Protein AF-A0A556ADU5-F1 (afdb_monomer_lite)

Organism: NCBI:txid1247510

Sequence (71 aa):
MFSEPLARSALAEHLNNPASGVVDQQAVRDYIRAQKADGRLIERRVYVDPARSRKRRTVYQYVAVNLELDL

Radius of gyration: 14.8 Å; chains: 1; bounding box: 46×35×29 Å

Foldseek 3Di:
DKADWADLVVLQVVVDDPVPPDRDPVVSVVVQVVCVVVVQKDKDWDDPDPVPDPDTDITMIGDPDDDPPPD

Secondary structure (DSSP, 8-state):
-B---B-HHHHHHHH--TTT----HHHHHHHHHHHHHTTSEEEEEEES-TTT---EEEEEEEB--------

Structure (mmCIF, N/CA/C/O backbone):
data_AF-A0A556ADU5-F1
#
_entry.id   AF-A0A556ADU5-F1
#
loop_
_atom_site.group_PDB
_atom_site.id
_atom_site.type_symbol
_atom_site.label_atom_id
_atom_site.label_alt_id
_atom_site.label_comp_id
_atom_site.label_asym_id
_atom_site.label_entity_id
_atom_site.label_seq_id
_atom_site.pdbx_PDB_ins_code
_atom_site.Cartn_x
_atom_site.Cartn_y
_atom_site.Cartn_z
_atom_site.occupancy
_atom_site.B_iso_or_equiv
_atom_site.auth_seq_id
_atom_site.auth_comp_id
_atom_site.auth_asym_id
_atom_site.auth_atom_id
_atom_site.pdbx_PDB_model_num
ATOM 1 N N . MET A 1 1 ? -12.981 -8.835 -4.444 1.00 70.44 1 MET A N 1
ATOM 2 C CA . MET A 1 1 ? -12.370 -8.149 -5.611 1.00 70.44 1 MET A CA 1
ATOM 3 C C . MET A 1 1 ? -11.300 -7.184 -5.087 1.00 70.44 1 MET A C 1
ATOM 5 O O . MET A 1 1 ? -11.495 -6.676 -3.989 1.00 70.44 1 MET A O 1
ATOM 9 N N . PHE A 1 2 ? -10.165 -6.990 -5.771 1.00 81.19 2 PHE A N 1
ATOM 10 C CA . PHE A 1 2 ? -9.073 -6.100 -5.318 1.00 81.19 2 PHE A CA 1
ATOM 11 C C . PHE A 1 2 ? -8.917 -4.908 -6.265 1.00 81.19 2 PHE A C 1
ATOM 13 O O . PHE A 1 2 ? -9.134 -5.069 -7.465 1.00 81.19 2 PHE A O 1
ATOM 20 N N . SER A 1 3 ? -8.502 -3.750 -5.746 1.00 85.94 3 SER A N 1
ATOM 21 C CA . SER A 1 3 ? -8.145 -2.592 -6.576 1.00 85.94 3 SER A CA 1
ATOM 22 C C . SER A 1 3 ? -6.902 -2.856 -7.431 1.00 85.94 3 SER A C 1
ATOM 24 O O . SER A 1 3 ? -6.152 -3.815 -7.207 1.00 85.94 3 SER A O 1
ATOM 26 N N . GLU A 1 4 ? -6.617 -1.944 -8.361 1.00 88.56 4 GLU A N 1
ATOM 27 C CA . GLU A 1 4 ? -5.331 -1.928 -9.054 1.00 88.56 4 GLU A CA 1
ATOM 28 C C . GLU A 1 4 ? -4.150 -1.801 -8.066 1.00 88.56 4 GLU A C 1
ATOM 30 O O . GLU A 1 4 ? -4.310 -1.229 -6.979 1.00 88.56 4 GLU A O 1
ATOM 35 N N . PRO A 1 5 ? -2.965 -2.352 -8.396 1.00 90.06 5 PRO A N 1
ATOM 36 C CA . PRO A 1 5 ? -1.779 -2.252 -7.551 1.00 90.06 5 PRO A CA 1
ATOM 37 C C . PRO A 1 5 ? -1.226 -0.826 -7.467 1.00 90.06 5 PRO A C 1
ATOM 39 O O . PRO A 1 5 ? -0.628 -0.310 -8.411 1.00 90.06 5 PRO A O 1
ATOM 42 N N . LEU A 1 6 ? -1.316 -0.228 -6.285 1.00 91.12 6 LEU A N 1
ATOM 43 C CA . LEU A 1 6 ? -0.840 1.122 -6.012 1.00 91.12 6 LEU A CA 1
ATOM 44 C C . LEU A 1 6 ? 0.588 1.116 -5.460 1.00 91.12 6 LEU A C 1
ATOM 46 O O . LEU A 1 6 ? 0.996 0.235 -4.698 1.00 91.12 6 LEU A O 1
ATOM 50 N N . ALA A 1 7 ? 1.368 2.126 -5.840 1.00 90.88 7 ALA A N 1
ATOM 51 C CA . ALA A 1 7 ? 2.636 2.430 -5.189 1.00 90.88 7 ALA A CA 1
ATOM 52 C C . ALA A 1 7 ? 2.396 3.253 -3.915 1.00 90.88 7 ALA A C 1
ATOM 54 O O . ALA A 1 7 ? 1.361 3.895 -3.755 1.00 90.88 7 ALA A O 1
ATOM 55 N N . ARG A 1 8 ? 3.389 3.296 -3.020 1.00 89.00 8 ARG A N 1
ATOM 56 C CA . ARG A 1 8 ? 3.306 4.128 -1.810 1.00 89.00 8 ARG A CA 1
ATOM 57 C C . ARG A 1 8 ? 3.108 5.617 -2.122 1.00 89.00 8 ARG A C 1
ATOM 59 O O . ARG A 1 8 ? 2.447 6.299 -1.353 1.00 89.00 8 ARG A O 1
ATOM 66 N N . SER A 1 9 ? 3.668 6.107 -3.229 1.00 87.19 9 SER A N 1
ATOM 67 C CA . SER A 1 9 ? 3.496 7.494 -3.677 1.00 87.19 9 SER A CA 1
ATOM 68 C C . SER A 1 9 ? 2.041 7.814 -4.015 1.00 87.19 9 SER A C 1
ATOM 70 O O . SER A 1 9 ? 1.546 8.842 -3.581 1.00 87.19 9 SER A O 1
ATOM 72 N N . ALA A 1 10 ? 1.334 6.897 -4.679 1.00 86.94 10 ALA A N 1
ATOM 73 C CA . ALA A 1 10 ? -0.083 7.075 -4.991 1.00 86.94 10 ALA A CA 1
ATOM 74 C C . ALA A 1 10 ? -0.934 7.167 -3.711 1.00 86.94 10 ALA A C 1
ATOM 76 O O . ALA A 1 10 ? -1.812 8.011 -3.601 1.00 86.94 10 ALA A O 1
ATOM 77 N N . LEU A 1 11 ? -0.619 6.364 -2.687 1.00 85.62 11 LEU A N 1
ATOM 78 C CA . LEU A 1 11 ? -1.271 6.489 -1.374 1.00 85.62 11 LEU A CA 1
ATOM 79 C C . LEU A 1 11 ? -0.966 7.823 -0.687 1.00 85.62 11 LEU A C 1
ATOM 81 O O . LEU A 1 11 ? -1.795 8.349 0.048 1.00 85.62 11 LEU A O 1
ATOM 85 N N . ALA A 1 12 ? 0.228 8.361 -0.911 1.00 84.75 12 ALA A N 1
ATOM 86 C CA . ALA A 1 12 ? 0.637 9.627 -0.338 1.00 84.75 12 ALA A CA 1
ATOM 87 C C . ALA A 1 12 ? -0.065 10.828 -0.980 1.00 84.75 12 ALA A C 1
ATOM 89 O O . ALA A 1 12 ? -0.371 11.785 -0.278 1.00 84.75 12 ALA A O 1
ATOM 90 N N . GLU A 1 13 ? -0.365 10.761 -2.278 1.00 82.44 13 GLU A N 1
ATOM 91 C CA . GLU A 1 13 ? -1.148 11.783 -2.983 1.00 82.44 13 GLU A CA 1
ATOM 92 C C . GLU A 1 13 ? -2.547 11.947 -2.374 1.00 82.44 13 GLU A C 1
ATOM 94 O O . GLU A 1 13 ? -3.004 13.073 -2.208 1.00 82.44 13 GLU A O 1
ATOM 99 N N . HIS A 1 14 ? -3.184 10.854 -1.936 1.00 73.19 14 HIS A N 1
ATOM 100 C CA . HIS A 1 14 ? -4.486 10.905 -1.257 1.00 73.19 14 HIS A CA 1
ATOM 101 C C . HIS A 1 14 ? -4.457 11.605 0.107 1.00 73.19 14 HIS A C 1
ATOM 103 O O . HIS A 1 14 ? -5.484 12.096 0.568 1.00 73.19 14 HIS A O 1
ATOM 109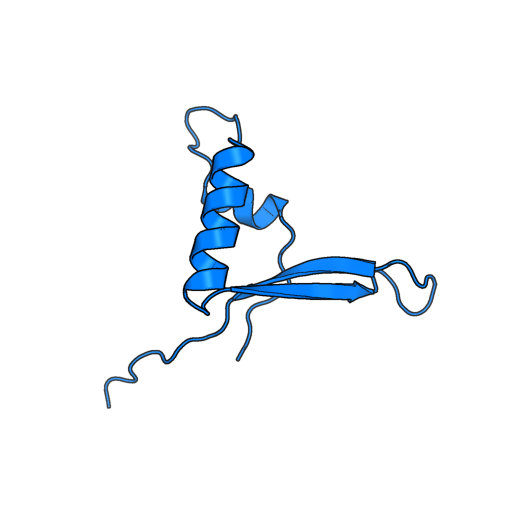 N N . LEU A 1 15 ? -3.300 11.618 0.767 1.00 74.88 15 LEU A N 1
ATOM 110 C CA . LEU A 1 15 ? -3.120 12.225 2.086 1.00 74.88 15 LEU A CA 1
ATOM 111 C C . LEU A 1 15 ? -2.556 13.642 2.000 1.00 74.88 15 LEU A C 1
ATOM 113 O O . LEU A 1 15 ? -2.465 14.329 3.017 1.00 74.88 15 LEU A O 1
ATOM 117 N N . ASN A 1 16 ? -2.132 14.067 0.811 1.00 73.25 16 ASN A N 1
ATOM 118 C CA . ASN A 1 16 ? -1.433 15.323 0.659 1.00 73.25 16 ASN A CA 1
ATOM 119 C C . ASN A 1 16 ? -2.424 16.482 0.778 1.00 73.25 16 ASN A C 1
ATOM 121 O O . ASN A 1 16 ? -3.418 16.545 0.056 1.00 73.25 16 ASN A O 1
ATOM 125 N N . ASN A 1 17 ? -2.133 17.423 1.674 1.00 62.62 17 ASN A N 1
ATOM 126 C CA . ASN A 1 17 ? -2.870 18.673 1.722 1.00 62.62 17 ASN A CA 1
ATOM 127 C C . ASN A 1 17 ? -2.357 19.558 0.570 1.00 62.62 17 ASN A C 1
ATOM 129 O O . ASN A 1 17 ? -1.177 19.927 0.587 1.00 62.62 17 ASN A O 1
ATOM 133 N N . PRO A 1 18 ? -3.194 19.919 -0.423 1.00 60.34 18 PRO A N 1
ATOM 134 C CA . PRO A 1 18 ? -2.756 20.711 -1.574 1.00 60.34 18 PRO A CA 1
ATOM 135 C C . PRO A 1 18 ? -2.150 22.066 -1.176 1.00 60.34 18 PRO A C 1
ATOM 137 O O . PRO A 1 18 ? -1.405 22.648 -1.958 1.00 60.34 18 PRO A O 1
ATOM 140 N N . ALA A 1 19 ? -2.412 22.547 0.044 1.00 61.97 19 ALA A N 1
ATOM 141 C CA . ALA A 1 19 ? -1.862 23.794 0.560 1.00 61.97 19 ALA A CA 1
ATOM 142 C C . ALA A 1 19 ? -0.383 23.721 0.996 1.00 61.97 19 ALA A C 1
ATOM 144 O O . ALA A 1 19 ? 0.284 24.752 0.976 1.00 61.97 19 ALA A O 1
ATOM 145 N N . SER A 1 20 ? 0.146 22.556 1.407 1.00 65.00 20 SER A N 1
ATOM 146 C CA . SER A 1 20 ? 1.526 22.470 1.927 1.00 65.00 20 SER A CA 1
ATOM 147 C C . SER A 1 20 ? 2.536 21.950 0.906 1.00 65.00 20 SER A C 1
ATOM 149 O O . SER A 1 20 ? 3.725 22.219 1.048 1.00 65.00 20 SER A O 1
ATOM 151 N N . GLY A 1 21 ? 2.100 21.172 -0.093 1.00 65.88 21 GLY A N 1
ATOM 152 C CA . GLY A 1 21 ? 2.985 20.500 -1.057 1.00 65.88 21 GLY A CA 1
ATOM 153 C C . GLY A 1 21 ? 3.953 19.475 -0.440 1.00 65.88 21 GLY A C 1
ATOM 154 O O . GLY A 1 21 ? 4.642 18.764 -1.173 1.00 65.88 21 GLY A O 1
ATOM 155 N N . VAL A 1 22 ? 3.996 19.360 0.891 1.00 71.38 22 VAL A N 1
ATOM 156 C CA . VAL A 1 22 ? 4.880 18.469 1.637 1.00 71.38 22 VAL A CA 1
ATOM 157 C C . VAL A 1 22 ? 4.078 17.266 2.107 1.00 71.38 22 VAL A C 1
ATOM 159 O O . VAL A 1 22 ? 3.228 17.366 2.990 1.00 71.38 22 VAL A O 1
ATOM 162 N N . VAL A 1 23 ? 4.415 16.109 1.542 1.00 73.12 23 VAL A N 1
ATOM 163 C CA . VAL A 1 23 ? 3.903 14.817 1.996 1.00 73.12 23 VAL A CA 1
ATOM 164 C C . VAL A 1 23 ? 4.551 14.465 3.332 1.00 73.12 23 VAL A C 1
ATOM 166 O O . VAL A 1 23 ? 5.749 14.166 3.383 1.00 73.12 23 VAL A O 1
ATOM 169 N N . ASP A 1 24 ? 3.753 14.402 4.395 1.00 83.31 24 ASP A N 1
ATOM 170 C CA . ASP A 1 24 ? 4.200 13.825 5.660 1.00 83.31 24 ASP A CA 1
ATOM 171 C C . ASP A 1 24 ? 4.351 12.299 5.524 1.00 83.31 24 ASP A C 1
ATOM 173 O O . ASP A 1 24 ? 3.391 11.525 5.504 1.00 83.31 24 ASP A O 1
ATOM 177 N N . GLN A 1 25 ? 5.603 11.850 5.436 1.00 84.38 25 GLN A N 1
ATOM 178 C CA . GLN A 1 25 ? 5.945 10.436 5.304 1.00 84.38 25 GLN A CA 1
ATOM 179 C C . GLN A 1 25 ? 5.507 9.590 6.502 1.00 84.38 25 GLN A C 1
ATOM 181 O O . GLN A 1 25 ? 5.324 8.377 6.335 1.00 84.38 25 GLN A O 1
ATOM 186 N N . GLN A 1 26 ? 5.377 10.193 7.686 1.00 87.19 26 GLN A N 1
ATOM 187 C CA . GLN A 1 26 ? 4.931 9.511 8.891 1.00 87.19 26 GLN A CA 1
ATOM 188 C C . GLN A 1 26 ? 3.420 9.280 8.835 1.00 87.19 26 GLN A C 1
ATOM 190 O O . GLN A 1 26 ? 2.988 8.134 8.965 1.00 87.19 26 GLN A O 1
ATOM 195 N N . ALA A 1 27 ? 2.647 10.303 8.467 1.00 86.06 27 ALA A N 1
ATOM 196 C CA . ALA A 1 27 ? 1.208 10.175 8.238 1.00 86.06 27 ALA A CA 1
ATOM 197 C C . ALA A 1 27 ? 0.875 9.085 7.199 1.00 86.06 27 ALA A C 1
ATOM 199 O O . ALA A 1 27 ? -0.018 8.266 7.415 1.00 86.06 27 ALA A O 1
ATOM 200 N N . VAL A 1 28 ? 1.651 8.992 6.110 1.00 88.81 28 VAL A N 1
ATOM 201 C CA . VAL A 1 28 ? 1.492 7.923 5.102 1.00 88.81 28 VAL A CA 1
ATOM 202 C C . VAL A 1 28 ? 1.703 6.530 5.705 1.00 88.81 28 VAL A C 1
ATOM 204 O O . VAL A 1 28 ? 0.982 5.589 5.369 1.00 88.81 28 VAL A O 1
ATOM 207 N N . ARG A 1 29 ? 2.698 6.363 6.585 1.00 91.06 29 ARG A N 1
ATOM 208 C CA . ARG A 1 29 ? 2.957 5.071 7.245 1.00 91.06 29 ARG A CA 1
ATOM 209 C C . ARG A 1 29 ? 1.827 4.693 8.186 1.00 91.06 29 ARG A C 1
ATOM 211 O O . ARG A 1 29 ? 1.404 3.537 8.169 1.00 91.06 29 ARG A O 1
ATOM 218 N N . ASP A 1 30 ? 1.359 5.649 8.977 1.00 91.56 30 ASP A N 1
ATOM 219 C CA . ASP A 1 30 ? 0.311 5.416 9.964 1.00 91.56 30 ASP A CA 1
ATOM 220 C C . ASP A 1 30 ? -1.024 5.110 9.280 1.00 91.56 30 ASP A C 1
ATOM 222 O O . ASP A 1 30 ? -1.695 4.150 9.659 1.00 91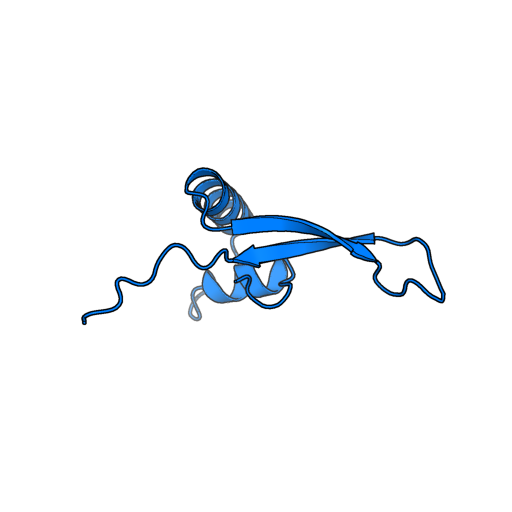.56 30 ASP A O 1
ATOM 226 N N . TYR A 1 31 ? -1.333 5.798 8.176 1.00 90.56 31 TYR A N 1
ATOM 227 C CA . TYR A 1 31 ? -2.473 5.476 7.319 1.00 90.56 31 TYR A CA 1
ATOM 228 C C . TYR A 1 31 ? -2.407 4.045 6.771 1.00 90.56 31 TYR A C 1
ATOM 230 O O . TYR A 1 31 ? -3.353 3.275 6.934 1.00 90.56 31 TYR A O 1
ATOM 238 N N . ILE A 1 32 ? -1.282 3.648 6.160 1.00 91.44 32 ILE A N 1
ATOM 239 C CA . ILE A 1 32 ? -1.111 2.284 5.630 1.00 91.44 32 ILE A CA 1
ATOM 240 C C . ILE A 1 32 ? -1.279 1.249 6.745 1.00 91.44 32 ILE A C 1
ATOM 242 O O . ILE A 1 32 ? -1.914 0.215 6.536 1.00 91.44 32 ILE A O 1
ATOM 246 N N . ARG A 1 33 ? -0.714 1.510 7.929 1.00 93.94 33 ARG A N 1
ATOM 247 C CA . ARG A 1 33 ? -0.834 0.615 9.082 1.00 93.94 33 ARG A CA 1
ATOM 248 C C . ARG A 1 33 ? -2.292 0.468 9.518 1.00 93.94 33 ARG A C 1
ATOM 250 O O . ARG A 1 33 ? -2.727 -0.666 9.692 1.00 93.94 33 ARG A O 1
ATOM 257 N N . ALA A 1 34 ? -3.025 1.573 9.649 1.00 90.44 34 ALA A N 1
ATOM 258 C CA . ALA A 1 34 ? -4.435 1.564 10.028 1.00 90.44 34 ALA A CA 1
ATOM 259 C C . ALA A 1 34 ? -5.287 0.785 9.013 1.00 90.44 34 ALA A C 1
ATOM 261 O O . ALA A 1 34 ? -5.952 -0.176 9.379 1.00 90.44 34 ALA A O 1
ATOM 262 N N . GLN A 1 35 ? -5.163 1.085 7.714 1.00 90.69 35 GLN A N 1
ATOM 263 C CA . GLN A 1 35 ? -5.949 0.399 6.678 1.00 90.69 35 GLN A CA 1
ATOM 264 C C . GLN A 1 35 ? -5.651 -1.106 6.582 1.00 90.69 35 GLN A C 1
ATOM 266 O O . GLN A 1 35 ? -6.535 -1.898 6.252 1.00 90.69 35 GLN A O 1
ATOM 271 N N . LYS A 1 36 ? -4.406 -1.518 6.862 1.00 91.75 36 LYS A N 1
ATOM 272 C CA . LYS A 1 36 ? -4.041 -2.940 6.951 1.00 91.75 36 LYS A CA 1
ATOM 273 C C . LYS A 1 36 ? -4.641 -3.605 8.189 1.00 91.75 36 LYS A C 1
ATOM 275 O O . LYS A 1 36 ? -5.088 -4.743 8.086 1.00 91.75 36 LYS A O 1
ATOM 280 N N . ALA A 1 37 ? -4.643 -2.920 9.334 1.00 90.44 37 ALA A N 1
ATOM 281 C CA . ALA A 1 37 ? -5.262 -3.419 10.562 1.00 90.44 37 ALA A CA 1
ATOM 282 C C . ALA A 1 37 ? -6.780 -3.605 10.395 1.00 90.44 37 ALA A C 1
ATOM 284 O O . ALA A 1 37 ? -7.319 -4.612 10.842 1.00 90.44 37 ALA A O 1
ATOM 285 N N . ASP A 1 38 ? -7.427 -2.708 9.650 1.00 88.00 38 ASP A N 1
ATOM 286 C CA . ASP A 1 38 ? -8.859 -2.763 9.335 1.00 88.00 38 ASP A CA 1
ATOM 287 C C . ASP A 1 38 ? -9.220 -3.812 8.263 1.00 88.00 38 ASP A C 1
ATOM 289 O O . ASP A 1 38 ? -10.378 -3.928 7.865 1.00 88.00 38 ASP A O 1
ATOM 293 N N . GLY A 1 39 ? -8.237 -4.541 7.719 1.00 86.56 39 GLY A N 1
ATOM 294 C CA . GLY A 1 39 ? -8.447 -5.522 6.646 1.00 86.56 39 GLY A CA 1
ATOM 295 C C . GLY A 1 39 ? -8.824 -4.914 5.287 1.00 86.56 39 GLY A C 1
ATOM 296 O O . GLY A 1 39 ? -9.160 -5.645 4.356 1.00 86.56 39 GLY A O 1
ATOM 297 N N . ARG A 1 40 ? -8.748 -3.586 5.148 1.00 87.88 40 ARG A N 1
ATOM 298 C CA . ARG A 1 40 ? -9.124 -2.839 3.935 1.00 87.88 40 ARG A CA 1
ATOM 299 C C . ARG A 1 40 ? -7.999 -2.749 2.919 1.00 87.88 40 ARG A C 1
ATOM 301 O O . ARG A 1 40 ? -8.264 -2.559 1.736 1.00 87.88 40 ARG A O 1
ATOM 308 N N . LEU A 1 41 ? -6.750 -2.874 3.360 1.00 91.50 41 LEU A N 1
ATOM 309 C CA . LEU A 1 41 ? -5.571 -2.776 2.507 1.00 91.50 41 LEU A CA 1
ATOM 310 C C . LEU A 1 41 ? -4.669 -3.992 2.697 1.00 91.50 41 LEU A C 1
ATOM 312 O O . LEU A 1 41 ? -4.373 -4.395 3.819 1.00 91.50 41 LEU A O 1
ATOM 316 N N . ILE A 1 42 ? -4.166 -4.537 1.594 1.00 92.44 42 ILE A N 1
ATOM 317 C CA . ILE A 1 42 ? -3.143 -5.581 1.611 1.00 92.44 42 ILE A CA 1
ATOM 318 C C . ILE A 1 42 ? -1.857 -5.091 0.960 1.00 92.44 42 ILE A C 1
ATOM 320 O O . ILE A 1 42 ? -1.863 -4.300 0.019 1.00 92.44 42 ILE A O 1
ATOM 324 N N . GLU A 1 43 ? -0.736 -5.600 1.461 1.00 94.25 43 GLU A N 1
ATOM 325 C CA . GLU A 1 43 ? 0.591 -5.347 0.915 1.00 94.25 43 GLU A CA 1
ATOM 326 C C . GLU A 1 43 ? 1.087 -6.598 0.192 1.00 94.25 43 GLU A C 1
ATOM 328 O O . GLU A 1 43 ? 1.075 -7.698 0.748 1.00 94.25 43 GLU A O 1
ATOM 333 N N . ARG A 1 44 ? 1.535 -6.441 -1.053 1.00 92.31 44 ARG A N 1
ATOM 334 C CA . ARG A 1 44 ? 2.036 -7.539 -1.885 1.00 92.31 44 ARG A CA 1
ATOM 335 C C . ARG A 1 44 ? 3.353 -7.165 -2.538 1.00 92.31 44 ARG A C 1
ATOM 337 O O . ARG A 1 44 ? 3.673 -5.996 -2.724 1.00 92.31 44 ARG A O 1
ATOM 344 N N . ARG A 1 45 ? 4.112 -8.183 -2.941 1.00 92.75 45 ARG A N 1
ATOM 345 C CA . ARG A 1 45 ? 5.323 -8.018 -3.752 1.00 92.75 45 ARG A CA 1
ATOM 346 C C . ARG A 1 45 ? 5.068 -8.575 -5.144 1.00 92.75 45 ARG A C 1
ATOM 348 O O . ARG A 1 45 ? 4.861 -9.776 -5.288 1.00 92.75 45 ARG A O 1
ATOM 355 N N . VAL A 1 46 ? 5.103 -7.710 -6.151 1.00 90.12 46 VAL A N 1
ATOM 356 C CA . VAL A 1 46 ? 4.889 -8.068 -7.562 1.00 90.12 46 VAL A CA 1
ATOM 357 C C . VAL A 1 46 ? 6.177 -7.885 -8.348 1.00 90.12 46 VAL A C 1
ATOM 359 O O . VAL A 1 46 ? 6.977 -7.002 -8.032 1.00 90.12 46 VAL A O 1
ATOM 362 N N . TYR A 1 47 ? 6.410 -8.728 -9.352 1.00 90.88 47 TYR A N 1
ATOM 363 C CA . TYR A 1 47 ? 7.531 -8.527 -10.267 1.00 90.88 47 TYR A CA 1
ATOM 364 C C . TYR A 1 47 ? 7.311 -7.253 -11.077 1.00 90.88 47 TYR A C 1
ATOM 366 O O . TYR A 1 47 ? 6.200 -6.994 -11.528 1.00 90.88 47 TYR A O 1
ATOM 374 N N . VAL A 1 48 ? 8.364 -6.450 -11.226 1.00 83.75 48 VAL A N 1
ATOM 375 C CA . VAL A 1 48 ? 8.311 -5.243 -12.066 1.00 83.75 48 VAL A CA 1
ATOM 376 C C . VAL A 1 48 ? 8.250 -5.642 -13.538 1.00 83.75 48 VAL A C 1
ATOM 378 O O . VAL A 1 48 ? 7.434 -5.121 -14.283 1.00 83.75 48 VAL A O 1
ATOM 381 N N . ASP A 1 49 ? 9.095 -6.596 -13.921 1.00 86.44 49 ASP A N 1
ATOM 382 C CA . ASP A 1 49 ? 9.126 -7.198 -15.248 1.00 86.44 49 ASP A CA 1
ATOM 383 C C . ASP A 1 49 ? 9.562 -8.660 -15.087 1.00 86.44 49 ASP A C 1
ATOM 385 O O . ASP A 1 49 ? 10.760 -8.920 -14.956 1.00 86.44 49 ASP A O 1
ATOM 389 N N . PRO A 1 50 ? 8.622 -9.618 -15.043 1.00 83.94 50 PRO A N 1
ATOM 390 C CA . PRO A 1 50 ? 8.950 -11.021 -14.817 1.00 83.94 50 PRO A CA 1
ATOM 391 C C . PRO A 1 50 ? 9.755 -11.648 -15.964 1.00 83.94 50 PRO A C 1
ATOM 393 O O . PRO A 1 50 ? 10.416 -12.659 -15.736 1.00 83.94 50 PRO A O 1
ATOM 396 N N . ALA A 1 51 ? 9.724 -11.066 -17.169 1.00 86.19 51 ALA A N 1
ATOM 397 C CA . AL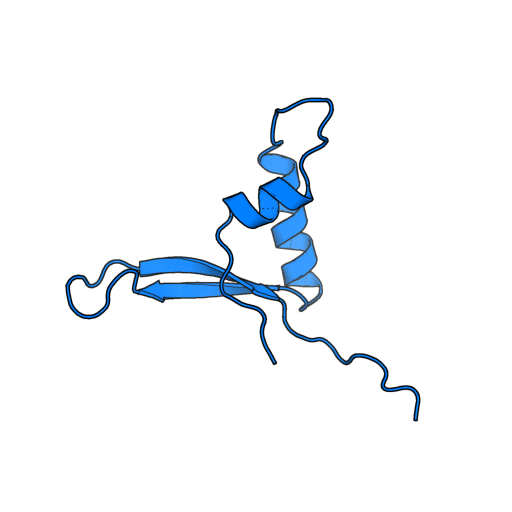A A 1 51 ? 10.436 -11.583 -18.333 1.00 86.19 51 ALA A CA 1
ATOM 398 C C . ALA A 1 51 ? 11.911 -11.158 -18.336 1.00 86.19 51 ALA A C 1
ATOM 400 O O . ALA A 1 51 ? 12.773 -11.923 -18.765 1.00 86.19 51 ALA A O 1
ATOM 401 N N . ARG A 1 52 ? 12.216 -9.954 -17.835 1.00 86.00 52 ARG A N 1
ATOM 402 C CA . ARG A 1 52 ? 13.588 -9.418 -17.810 1.00 86.00 52 ARG A CA 1
ATOM 403 C C . ARG A 1 52 ? 14.282 -9.521 -16.460 1.00 86.00 52 ARG A C 1
ATOM 405 O O . ARG A 1 52 ? 15.510 -9.549 -16.412 1.00 86.00 52 ARG A O 1
ATOM 412 N N . SER A 1 53 ? 13.547 -9.525 -15.347 1.00 89.38 53 SER A N 1
ATOM 413 C CA . SER A 1 53 ? 14.156 -9.434 -14.020 1.00 89.38 53 SER A CA 1
ATOM 414 C C . SER A 1 53 ? 13.348 -10.110 -12.918 1.00 89.38 53 SER A C 1
ATOM 416 O O . SER A 1 53 ? 12.132 -10.006 -12.815 1.00 89.38 53 SER A O 1
ATOM 418 N N . ARG A 1 54 ? 14.057 -10.702 -11.953 1.00 88.12 54 ARG A N 1
ATOM 419 C CA . ARG A 1 54 ? 13.445 -11.174 -10.700 1.00 88.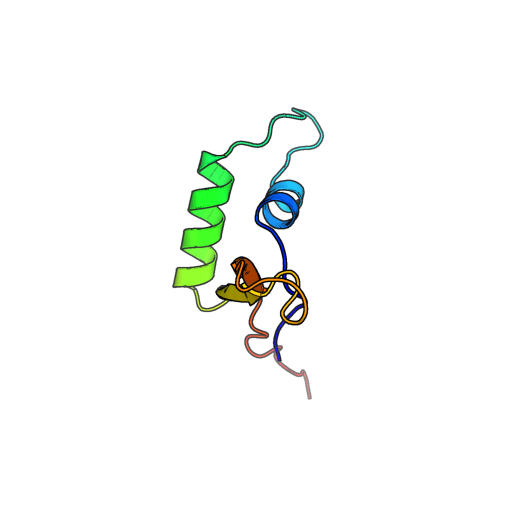12 54 ARG A CA 1
ATOM 420 C C . ARG A 1 54 ? 13.185 -10.042 -9.696 1.00 88.12 54 ARG A C 1
ATOM 422 O O . ARG A 1 54 ? 12.798 -10.314 -8.559 1.00 88.12 54 ARG A O 1
ATOM 429 N N . LYS A 1 55 ? 13.390 -8.775 -10.082 1.00 91.69 55 LYS A N 1
ATOM 430 C CA . LYS A 1 55 ? 13.147 -7.613 -9.221 1.00 91.69 55 LYS A CA 1
ATOM 431 C C . LYS A 1 55 ? 11.662 -7.504 -8.881 1.00 91.69 55 LYS A C 1
ATOM 433 O O . LYS A 1 55 ? 10.806 -7.389 -9.759 1.00 91.69 55 LYS A O 1
ATOM 438 N N . ARG A 1 56 ? 11.370 -7.497 -7.581 1.00 91.75 56 ARG A N 1
ATOM 439 C CA . ARG A 1 56 ? 10.022 -7.304 -7.042 1.00 91.75 56 ARG A CA 1
ATOM 440 C C . ARG A 1 56 ? 9.881 -5.902 -6.459 1.00 91.75 56 ARG A C 1
ATOM 442 O O . ARG A 1 56 ? 10.816 -5.397 -5.840 1.00 91.75 56 ARG A O 1
ATOM 449 N N . ARG A 1 57 ? 8.705 -5.300 -6.617 1.00 92.25 57 ARG A N 1
ATOM 450 C CA . ARG A 1 57 ? 8.302 -4.058 -5.948 1.00 92.25 57 ARG A CA 1
ATOM 451 C C . ARG A 1 57 ? 7.154 -4.331 -4.987 1.00 92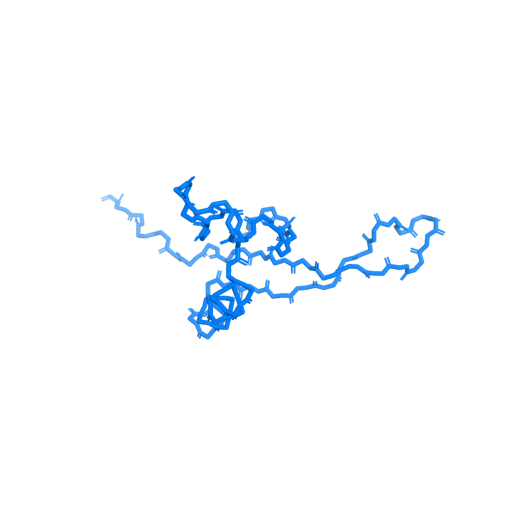.25 57 ARG A C 1
ATOM 453 O O . ARG A 1 57 ? 6.314 -5.191 -5.252 1.00 92.25 57 ARG A O 1
ATOM 460 N N . THR A 1 58 ? 7.129 -3.594 -3.885 1.00 93.81 58 THR A N 1
ATOM 461 C CA . THR A 1 58 ? 5.981 -3.589 -2.980 1.00 93.81 58 THR A CA 1
ATOM 462 C C . THR A 1 58 ? 4.861 -2.760 -3.597 1.00 93.81 58 THR A C 1
ATOM 464 O O . THR A 1 58 ? 5.104 -1.669 -4.114 1.00 93.81 58 THR A O 1
ATOM 467 N N . VAL A 1 59 ? 3.649 -3.297 -3.558 1.00 93.88 59 VAL A N 1
ATOM 468 C CA . VAL A 1 59 ? 2.418 -2.642 -3.996 1.00 93.88 59 VAL A CA 1
ATOM 469 C C . VAL A 1 59 ? 1.336 -2.839 -2.949 1.00 93.88 59 VAL A C 1
ATOM 471 O O . VAL A 1 59 ? 1.354 -3.818 -2.199 1.00 93.88 59 VAL A O 1
ATOM 474 N N . TYR A 1 60 ? 0.392 -1.913 -2.927 1.00 93.56 60 TYR A N 1
ATOM 475 C CA . TYR A 1 60 ? -0.748 -1.916 -2.028 1.00 93.56 60 TYR A CA 1
ATOM 476 C C . TYR A 1 60 ? -2.029 -2.073 -2.843 1.00 93.56 60 TYR A C 1
ATOM 478 O O . TYR A 1 60 ? -2.144 -1.494 -3.921 1.00 93.56 60 TYR A O 1
ATOM 486 N N . GLN A 1 61 ? -2.970 -2.880 -2.364 1.00 92.31 61 GLN A N 1
ATOM 487 C CA . GLN A 1 61 ? -4.271 -3.068 -3.009 1.00 92.31 61 GLN A CA 1
ATOM 488 C C . GLN A 1 61 ? -5.370 -2.958 -1.964 1.00 92.31 61 GLN A C 1
ATOM 490 O O . GLN A 1 61 ? -5.268 -3.578 -0.903 1.00 92.31 61 GLN A O 1
ATOM 495 N N . TYR A 1 62 ? -6.416 -2.199 -2.273 1.00 90.56 62 TYR A N 1
ATOM 496 C CA . TYR A 1 62 ? -7.614 -2.173 -1.453 1.00 90.56 62 TYR A CA 1
ATOM 497 C C . TYR A 1 62 ? -8.416 -3.447 -1.684 1.00 90.56 62 TYR 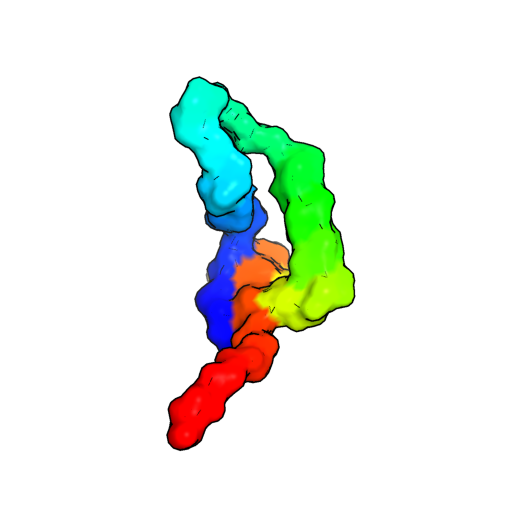A C 1
ATOM 499 O O . TYR A 1 62 ? -8.579 -3.917 -2.815 1.00 90.56 62 TYR A O 1
ATOM 507 N N . VAL A 1 63 ? -8.893 -4.018 -0.591 1.00 87.75 63 VAL A N 1
ATOM 508 C CA . VAL A 1 63 ? -9.824 -5.137 -0.589 1.00 87.75 63 VAL A CA 1
ATOM 509 C C . VAL A 1 63 ? -11.219 -4.540 -0.662 1.00 87.75 63 VAL A C 1
ATOM 511 O O . VAL A 1 63 ? -11.561 -3.689 0.154 1.00 87.75 63 VAL A O 1
ATOM 514 N N . ALA A 1 64 ? -12.030 -4.967 -1.630 1.00 76.06 64 ALA A N 1
ATOM 515 C CA . ALA A 1 64 ? -13.452 -4.658 -1.600 1.00 76.06 64 ALA A CA 1
ATOM 516 C C . ALA A 1 64 ? -14.064 -5.394 -0.400 1.00 76.06 64 ALA A C 1
ATOM 518 O O . ALA A 1 64 ? -14.321 -6.597 -0.470 1.00 76.06 64 ALA A O 1
ATOM 519 N N . VAL A 1 65 ? -14.207 -4.684 0.716 1.00 63.38 65 VAL A N 1
ATOM 520 C CA . VAL A 1 65 ? -14.931 -5.156 1.895 1.00 63.38 65 VAL A CA 1
ATOM 521 C C . VAL A 1 65 ? -16.393 -4.824 1.630 1.00 63.38 65 VAL A C 1
ATOM 523 O O . VAL A 1 65 ? -16.684 -3.660 1.380 1.00 63.38 65 VAL A O 1
ATOM 526 N N . ASN A 1 66 ? -17.238 -5.859 1.560 1.00 53.12 66 ASN A N 1
ATOM 527 C CA . ASN A 1 66 ? -18.677 -5.842 1.260 1.00 53.12 66 ASN A CA 1
ATOM 528 C C . ASN A 1 66 ? -19.285 -4.433 1.151 1.00 53.12 66 ASN A C 1
ATOM 530 O O . ASN A 1 66 ? -19.613 -3.823 2.166 1.00 53.12 66 ASN A O 1
ATOM 534 N N . LEU A 1 67 ? -19.446 -3.932 -0.081 1.00 50.75 67 LEU A N 1
ATOM 535 C CA . LEU A 1 67 ? -20.468 -2.919 -0.324 1.00 50.75 67 LEU A CA 1
ATOM 536 C C . LEU A 1 67 ? -21.787 -3.560 0.107 1.00 50.75 67 LEU A C 1
ATOM 538 O O . LEU A 1 67 ? -22.131 -4.625 -0.409 1.00 50.75 67 LEU A O 1
ATOM 542 N N . GLU A 1 68 ? -22.483 -2.953 1.062 1.00 46.47 68 GLU A N 1
ATOM 543 C CA . GLU A 1 68 ? -23.889 -3.264 1.294 1.00 46.47 68 GLU A CA 1
ATOM 544 C C . GLU A 1 68 ? -24.607 -3.022 -0.039 1.00 46.47 68 GLU A C 1
ATOM 546 O O . GLU A 1 68 ? -24.726 -1.890 -0.508 1.00 46.47 68 GLU A O 1
ATOM 551 N N . LEU A 1 69 ? -24.956 -4.110 -0.727 1.00 46.53 69 LEU A N 1
ATOM 552 C CA . LEU A 1 69 ? -25.860 -4.062 -1.863 1.00 46.53 69 LEU A CA 1
ATOM 553 C C . LEU A 1 69 ? -27.237 -3.809 -1.260 1.00 46.53 69 LEU A C 1
ATOM 555 O O . LEU A 1 69 ? -27.829 -4.729 -0.699 1.00 46.53 69 LEU A O 1
ATOM 559 N N . ASP A 1 70 ? -27.695 -2.561 -1.325 1.00 45.09 70 ASP A N 1
ATOM 560 C CA . ASP A 1 70 ? -29.102 -2.231 -1.112 1.00 45.09 70 ASP A CA 1
ATOM 561 C C . ASP A 1 70 ? -29.894 -3.011 -2.180 1.00 45.09 70 ASP A C 1
ATOM 563 O O . ASP A 1 70 ? -29.718 -2.774 -3.381 1.00 45.09 70 ASP A O 1
ATOM 567 N N . LEU A 1 71 ? -30.628 -4.040 -1.741 1.00 40.62 71 LEU A N 1
ATOM 568 C CA . LEU A 1 71 ? -31.453 -4.930 -2.571 1.00 40.62 71 LEU A CA 1
ATOM 569 C C . LEU A 1 71 ? -32.838 -4.327 -2.802 1.00 40.62 71 LEU A C 1
ATOM 571 O O . LEU A 1 71 ? -33.464 -3.908 -1.803 1.00 40.62 71 LEU A O 1
#

pLDDT: mean 81.8, std 13.68, range [40.62, 94.25]